Protein AF-A0A2V9X0Q1-F1 (afdb_monomer_lite)

Structure (mmCIF, N/CA/C/O backbone):
data_AF-A0A2V9X0Q1-F1
#
_entry.id   AF-A0A2V9X0Q1-F1
#
loop_
_atom_site.group_PDB
_atom_site.id
_atom_site.type_symbol
_atom_site.label_atom_id
_atom_site.label_alt_id
_atom_site.label_comp_id
_atom_site.label_asym_id
_atom_site.label_entity_id
_atom_site.label_seq_id
_atom_site.pdbx_PDB_ins_code
_atom_site.Cartn_x
_atom_site.Cartn_y
_atom_site.Cartn_z
_atom_site.occupancy
_atom_site.B_iso_or_equiv
_atom_site.auth_seq_id
_atom_site.auth_comp_id
_atom_site.auth_asym_id
_atom_site.auth_atom_id
_atom_site.pdbx_PDB_model_num
ATOM 1 N N . MET A 1 1 ? 16.531 -9.442 11.720 1.00 43.28 1 MET A N 1
ATOM 2 C CA . MET A 1 1 ? 16.566 -8.359 12.736 1.00 43.28 1 MET A CA 1
ATOM 3 C C . MET A 1 1 ? 15.323 -7.449 12.782 1.00 43.28 1 MET A C 1
ATOM 5 O O . MET A 1 1 ? 15.303 -6.548 13.604 1.00 43.28 1 MET A O 1
ATOM 9 N N . ARG A 1 2 ? 14.254 -7.674 11.995 1.00 43.34 2 ARG A N 1
ATOM 10 C CA . ARG A 1 2 ? 13.021 -6.846 12.057 1.00 43.34 2 ARG A CA 1
ATOM 11 C C . ARG A 1 2 ? 11.940 -7.368 13.021 1.00 43.34 2 ARG A C 1
ATOM 13 O O . ARG A 1 2 ? 11.137 -6.588 13.513 1.00 43.34 2 ARG A O 1
ATOM 20 N N . LEU A 1 3 ? 11.991 -8.654 13.379 1.00 38.69 3 LEU A N 1
ATOM 21 C CA . LEU A 1 3 ? 11.149 -9.262 14.424 1.00 38.69 3 LEU A CA 1
ATOM 22 C C . LEU A 1 3 ? 11.418 -8.689 15.826 1.00 38.69 3 LEU A C 1
ATOM 24 O O . LEU A 1 3 ? 10.502 -8.607 16.638 1.00 38.69 3 LEU A O 1
ATOM 28 N N . LEU A 1 4 ? 12.649 -8.236 16.091 1.00 42.16 4 LEU A N 1
ATOM 29 C CA . LEU A 1 4 ? 13.026 -7.680 17.392 1.00 42.16 4 LEU A CA 1
ATOM 30 C C . LEU A 1 4 ? 12.360 -6.319 17.648 1.00 42.16 4 LEU A C 1
ATOM 32 O O . LEU A 1 4 ? 11.971 -6.037 18.774 1.00 42.16 4 LEU A O 1
ATOM 36 N N . GLY A 1 5 ? 12.167 -5.510 16.598 1.00 46.16 5 GLY A N 1
ATOM 37 C CA . GLY A 1 5 ? 11.482 -4.216 16.691 1.00 46.16 5 GLY A CA 1
ATOM 38 C C . GLY A 1 5 ? 9.982 -4.354 16.961 1.00 46.16 5 GLY A C 1
ATOM 39 O O . GLY A 1 5 ? 9.435 -3.606 17.766 1.00 46.16 5 GLY A O 1
ATOM 40 N N . ILE A 1 6 ? 9.334 -5.363 16.365 1.00 55.22 6 ILE A N 1
ATOM 41 C CA . ILE A 1 6 ? 7.923 -5.687 16.632 1.00 55.22 6 ILE A CA 1
ATOM 42 C C . ILE A 1 6 ? 7.764 -6.130 18.095 1.00 55.22 6 ILE A C 1
ATOM 44 O O . ILE A 1 6 ? 6.894 -5.625 18.800 1.00 55.22 6 ILE A O 1
ATOM 48 N N . LEU A 1 7 ? 8.658 -6.991 18.591 1.00 50.66 7 LEU A N 1
ATOM 49 C CA . LEU A 1 7 ? 8.661 -7.440 19.989 1.00 50.66 7 LEU A CA 1
ATOM 50 C C . LEU A 1 7 ? 8.920 -6.302 20.991 1.00 50.66 7 LEU A C 1
ATOM 52 O O . LEU A 1 7 ? 8.295 -6.276 22.048 1.00 50.66 7 LEU A O 1
ATOM 56 N N . LEU A 1 8 ? 9.773 -5.329 20.657 1.00 52.78 8 LEU A N 1
ATOM 57 C CA . LEU A 1 8 ? 10.081 -4.195 21.538 1.00 52.78 8 LEU A CA 1
ATOM 58 C C . LEU A 1 8 ? 8.885 -3.239 21.709 1.00 52.78 8 LEU A C 1
ATOM 60 O O . LEU A 1 8 ? 8.652 -2.738 22.808 1.00 52.78 8 LEU A O 1
ATOM 64 N N . VAL A 1 9 ? 8.065 -3.060 20.665 1.00 57.34 9 VAL A N 1
ATOM 65 C CA . VAL A 1 9 ? 6.801 -2.301 20.749 1.00 57.34 9 VAL A CA 1
ATOM 66 C C . VAL A 1 9 ? 5.764 -3.034 21.610 1.00 57.34 9 VAL A C 1
ATOM 68 O O . VAL A 1 9 ? 5.062 -2.399 22.400 1.00 57.34 9 VAL A O 1
ATOM 71 N N . PHE A 1 10 ? 5.700 -4.369 21.531 1.00 54.62 10 PHE A N 1
ATOM 72 C CA . PHE A 1 10 ? 4.827 -5.172 22.396 1.00 54.62 10 PHE A CA 1
ATOM 73 C C . PHE A 1 10 ? 5.291 -5.191 23.864 1.00 54.62 10 PHE A C 1
ATOM 75 O O . PHE A 1 10 ? 4.446 -5.157 24.757 1.00 54.62 10 PHE A O 1
ATOM 82 N N . MET A 1 11 ? 6.603 -5.177 24.130 1.00 52.56 11 MET A N 1
ATOM 83 C CA . MET A 1 11 ? 7.166 -5.207 25.491 1.00 52.56 11 MET A CA 1
ATOM 84 C C . MET A 1 11 ? 7.124 -3.855 26.222 1.00 52.56 11 MET A C 1
ATOM 86 O O . MET A 1 11 ? 7.112 -3.833 27.451 1.00 52.56 11 MET A O 1
ATOM 90 N N . LEU A 1 12 ? 7.046 -2.728 25.503 1.00 50.25 12 LEU A N 1
ATOM 91 C CA . LEU A 1 12 ? 6.894 -1.393 26.108 1.00 50.25 12 LEU A CA 1
ATOM 92 C C . LEU A 1 12 ? 5.427 -0.992 26.364 1.00 50.25 12 LEU A C 1
ATOM 94 O O . LEU A 1 12 ? 5.159 -0.128 27.199 1.00 50.25 12 LEU A O 1
ATOM 98 N N . CYS A 1 13 ? 4.457 -1.644 25.713 1.00 46.16 13 CYS A N 1
ATOM 99 C CA . CYS A 1 13 ? 3.026 -1.393 25.929 1.00 46.16 13 CYS A CA 1
ATOM 100 C C . CYS A 1 13 ? 2.483 -1.709 27.345 1.00 46.16 13 CYS A C 1
ATOM 102 O O . CYS A 1 13 ? 1.621 -0.949 27.808 1.00 46.16 13 CYS A O 1
ATOM 104 N N . PRO A 1 14 ? 2.925 -2.762 28.072 1.00 51.44 14 PRO A N 1
ATOM 105 C CA . PRO A 1 14 ? 2.399 -3.035 29.409 1.00 51.44 14 PRO A CA 1
ATOM 106 C C . PRO A 1 14 ? 2.936 -2.074 30.476 1.00 51.44 14 PRO A C 1
ATOM 108 O O . PRO A 1 14 ? 2.238 -1.837 31.462 1.00 51.44 14 PRO A O 1
ATOM 111 N N . LEU A 1 15 ? 4.120 -1.472 30.288 1.00 47.97 15 LEU A N 1
ATOM 112 C CA . LEU A 1 15 ? 4.704 -0.581 31.300 1.00 47.97 15 LEU A CA 1
ATOM 113 C C . LEU A 1 15 ? 3.908 0.724 31.458 1.00 47.97 15 LEU A C 1
ATOM 115 O O . LEU A 1 15 ? 3.783 1.240 32.565 1.00 47.97 15 LEU A O 1
ATOM 119 N N . ILE A 1 16 ? 3.304 1.215 30.372 1.0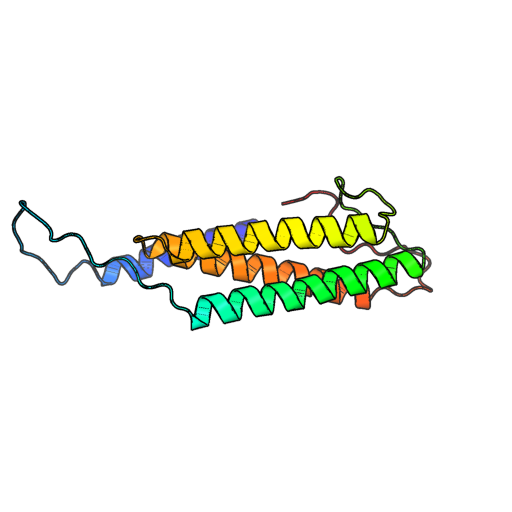0 49.62 16 ILE A N 1
ATOM 120 C CA . ILE A 1 16 ? 2.468 2.424 30.390 1.00 49.62 16 ILE A CA 1
ATOM 121 C C . ILE A 1 16 ? 1.074 2.116 30.975 1.00 49.62 16 ILE A C 1
ATOM 123 O O . ILE A 1 16 ? 0.509 2.931 31.698 1.00 49.62 16 ILE A O 1
ATOM 127 N N . HIS A 1 17 ? 0.546 0.904 30.762 1.00 49.62 17 HIS A N 1
ATOM 128 C CA . HIS A 1 17 ? -0.771 0.493 31.277 1.00 49.62 17 HIS A CA 1
ATOM 129 C C . HIS A 1 17 ? -0.776 0.093 32.765 1.00 49.62 17 HIS A C 1
ATOM 131 O O . HIS A 1 17 ? -1.844 0.032 33.377 1.00 49.62 17 HIS A O 1
ATOM 137 N N . ALA A 1 18 ? 0.386 -0.177 33.369 1.00 43.78 18 ALA A N 1
ATOM 138 C CA . ALA A 1 18 ? 0.478 -0.536 34.786 1.00 43.78 18 ALA A CA 1
ATOM 139 C C . ALA A 1 18 ? 0.344 0.670 35.739 1.00 43.78 18 ALA A C 1
ATOM 141 O O . ALA A 1 18 ? -0.033 0.489 36.897 1.00 43.78 18 ALA A O 1
ATOM 142 N N . GLN A 1 19 ? 0.613 1.894 35.270 1.00 46.38 19 GLN A N 1
ATOM 143 C CA . GLN A 1 19 ? 0.517 3.110 36.090 1.00 46.38 19 GLN A CA 1
ATOM 144 C C . GLN A 1 19 ? -0.912 3.668 36.176 1.00 46.38 19 GLN A C 1
ATOM 146 O O . GLN A 1 19 ? -1.294 4.219 37.203 1.00 46.38 19 GLN A O 1
ATOM 151 N N . GLU A 1 20 ? -1.745 3.463 35.155 1.00 45.81 20 GLU A N 1
ATOM 152 C CA . GLU A 1 20 ? -3.078 4.082 35.099 1.00 45.81 20 GLU A CA 1
ATOM 153 C C . GLU A 1 20 ? -4.151 3.311 35.897 1.00 45.81 20 GLU A C 1
ATOM 155 O O . GLU A 1 20 ? -5.214 3.840 36.216 1.00 45.81 20 GLU A O 1
ATOM 160 N N . LYS A 1 21 ? -3.877 2.058 36.291 1.00 43.31 21 LYS A N 1
ATOM 161 C CA . LYS A 1 21 ? -4.883 1.167 36.899 1.00 43.31 21 LYS A CA 1
ATOM 162 C C . LYS A 1 21 ? -4.969 1.216 38.433 1.00 43.31 21 LYS A C 1
ATOM 164 O O . LYS A 1 21 ? -5.797 0.508 39.004 1.00 43.31 21 LYS A O 1
ATOM 169 N N . ARG A 1 22 ? -4.140 2.009 39.125 1.00 44.56 22 ARG A N 1
ATOM 170 C CA . ARG A 1 22 ? -4.120 2.048 40.606 1.00 44.56 22 ARG A CA 1
ATOM 171 C C . ARG A 1 22 ? -5.012 3.109 41.250 1.00 44.56 22 ARG A C 1
ATOM 173 O O . ARG A 1 22 ? -5.190 3.044 42.462 1.00 44.56 22 ARG A O 1
ATOM 180 N N . THR A 1 23 ? -5.619 4.014 40.486 1.00 49.00 23 THR A N 1
ATOM 181 C CA . THR A 1 23 ? -6.238 5.217 41.078 1.00 49.00 23 THR A CA 1
ATOM 182 C C . THR A 1 23 ? -7.752 5.325 40.923 1.00 49.00 23 THR A C 1
ATOM 184 O O . THR A 1 23 ? -8.277 6.393 41.179 1.00 49.00 23 THR A O 1
ATOM 187 N N . ASN A 1 24 ? -8.486 4.268 40.554 1.00 43.09 24 ASN A N 1
ATOM 188 C CA . ASN A 1 24 ? -9.957 4.316 40.574 1.00 43.09 24 ASN A CA 1
ATOM 189 C C . ASN A 1 24 ? -10.568 2.954 40.933 1.00 43.09 24 ASN A C 1
ATOM 191 O O . ASN A 1 24 ? -10.841 2.114 40.075 1.00 43.09 24 ASN A O 1
ATOM 195 N N . ARG A 1 25 ? -10.787 2.736 42.234 1.00 51.25 25 AR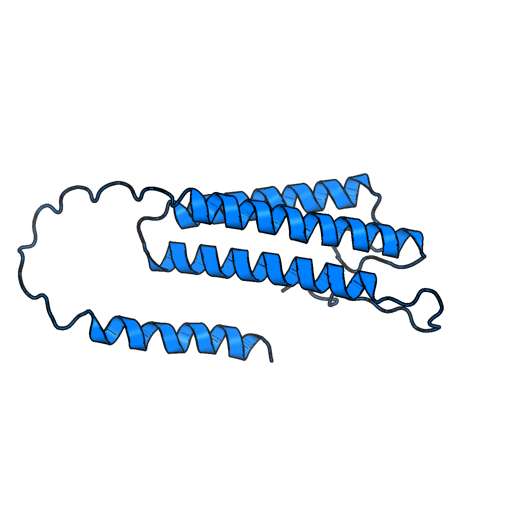G A N 1
ATOM 196 C CA . ARG A 1 25 ? -11.788 1.785 42.734 1.00 51.25 25 ARG A CA 1
ATOM 197 C C . ARG A 1 25 ? -13.144 2.492 42.823 1.00 51.25 25 ARG A C 1
ATOM 199 O O . ARG 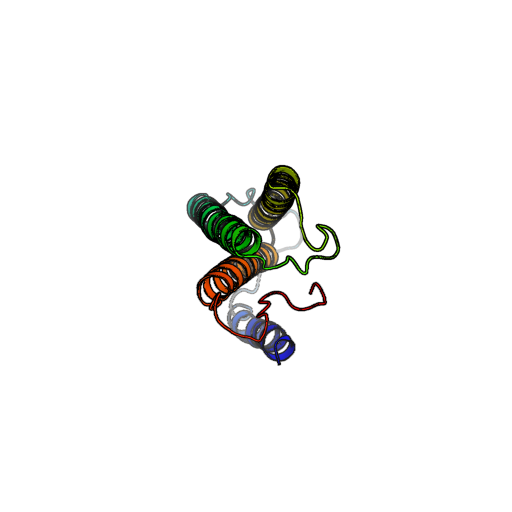A 1 25 ? -13.196 3.641 43.242 1.00 51.25 25 ARG A O 1
ATOM 206 N N . SER A 1 26 ? -14.194 1.705 42.574 1.00 46.19 26 SER A N 1
ATOM 207 C CA . SER A 1 26 ? -15.618 1.869 42.928 1.00 46.19 26 SER A CA 1
ATOM 208 C C . SER A 1 26 ? -16.578 2.387 41.841 1.00 46.19 26 SER A C 1
ATOM 210 O O . SER A 1 26 ? -16.702 3.581 41.617 1.00 46.19 26 SER A O 1
ATOM 212 N N . ALA A 1 27 ? -17.305 1.453 41.207 1.00 41.47 27 ALA A N 1
ATOM 213 C CA . ALA A 1 27 ? -18.732 1.576 40.876 1.00 41.47 27 ALA A CA 1
ATOM 214 C C . ALA A 1 27 ? -19.317 0.208 40.445 1.00 41.47 27 ALA A C 1
ATOM 216 O O . ALA A 1 27 ? -18.620 -0.627 39.875 1.00 41.47 27 ALA A O 1
ATOM 217 N N . SER A 1 28 ? -20.588 0.013 40.797 1.00 43.00 28 SER A N 1
ATOM 218 C CA . SER A 1 28 ? -21.433 -1.195 40.808 1.00 43.00 28 SER A CA 1
ATOM 219 C C . SER A 1 28 ? -21.619 -1.932 39.458 1.00 43.00 28 SER A C 1
ATOM 221 O O . SER A 1 28 ? -21.538 -1.291 38.409 1.00 43.00 28 SER A O 1
ATOM 223 N N . PRO A 1 29 ? -21.927 -3.251 39.450 1.00 51.56 29 PRO A N 1
ATOM 224 C CA . PRO A 1 29 ? -22.206 -4.026 38.246 1.00 51.56 29 PRO A CA 1
ATOM 225 C C . PRO A 1 29 ? -23.712 -4.043 37.970 1.00 51.56 29 PRO A C 1
ATOM 227 O O . PRO A 1 29 ? -24.394 -4.898 38.511 1.00 51.56 29 PRO A O 1
ATOM 230 N N . ASN A 1 30 ? -24.239 -3.096 37.193 1.00 54.09 30 ASN A N 1
ATOM 231 C CA . ASN A 1 30 ? -25.460 -3.242 36.382 1.00 54.09 30 ASN A CA 1
ATOM 232 C C . ASN A 1 30 ? -25.659 -1.952 35.568 1.00 54.09 30 ASN A C 1
ATOM 234 O O . ASN A 1 30 ? -25.624 -0.863 36.127 1.00 54.09 30 ASN A O 1
ATOM 238 N N . GLU A 1 31 ? -25.813 -2.111 34.251 1.00 51.75 31 GLU A N 1
ATOM 239 C CA . GLU A 1 31 ? -26.008 -1.065 33.230 1.00 51.75 31 GLU A CA 1
ATOM 240 C C . GLU A 1 31 ? -24.886 -0.021 33.097 1.00 51.75 31 GLU A C 1
ATOM 242 O O . GLU A 1 31 ? -24.950 1.094 33.610 1.00 51.75 31 GLU A O 1
ATOM 247 N N . LEU A 1 32 ? -23.863 -0.350 32.294 1.00 58.34 32 LEU A N 1
ATOM 248 C CA . LEU A 1 32 ? -23.063 0.709 31.680 1.00 58.34 32 LEU A CA 1
ATOM 249 C C . LEU A 1 32 ? -23.888 1.356 30.556 1.00 58.34 32 LEU A C 1
ATOM 251 O O . LEU A 1 32 ? -24.313 0.633 29.650 1.00 58.34 32 LEU A O 1
ATOM 255 N N . PRO A 1 33 ? -24.065 2.691 30.554 1.00 57.50 33 PRO A N 1
ATOM 256 C CA . PRO A 1 33 ? -24.624 3.388 29.407 1.00 57.50 33 PRO A CA 1
ATOM 257 C C . PRO A 1 33 ? -23.776 3.072 28.176 1.00 57.50 33 PRO A C 1
ATOM 259 O O . PRO A 1 33 ? -22.543 3.052 28.245 1.00 57.50 33 PRO A O 1
ATOM 262 N N . ASP A 1 34 ? -24.454 2.794 27.065 1.00 63.06 34 ASP A N 1
ATOM 263 C CA . ASP A 1 34 ? -23.857 2.438 25.785 1.00 63.06 34 ASP A CA 1
ATOM 264 C C . ASP A 1 34 ? -22.783 3.480 25.434 1.00 63.06 34 ASP A C 1
ATOM 266 O O . ASP A 1 34 ? -23.087 4.633 25.116 1.00 63.06 34 ASP A O 1
ATOM 270 N N . ALA A 1 35 ? -21.510 3.109 25.620 1.00 61.81 35 ALA A N 1
ATOM 271 C CA . ALA A 1 35 ? -20.410 4.060 25.542 1.00 61.81 35 ALA A CA 1
ATOM 272 C C . ALA A 1 35 ? -20.481 4.799 24.194 1.00 61.81 35 ALA A C 1
ATOM 274 O O . ALA A 1 35 ? -20.663 4.143 23.156 1.00 61.81 35 ALA A O 1
ATOM 275 N N . PRO A 1 36 ? -20.354 6.142 24.180 1.00 66.69 36 PRO A N 1
ATOM 276 C CA . PRO A 1 36 ? -20.575 6.932 22.979 1.00 66.69 36 PRO A CA 1
ATOM 277 C C . PRO A 1 36 ? -19.720 6.390 21.835 1.00 66.69 36 PRO A C 1
ATOM 279 O O . PRO A 1 36 ? -18.530 6.109 22.016 1.00 66.69 36 PRO A O 1
ATOM 282 N N . LYS A 1 37 ? -20.337 6.216 20.655 1.00 63.03 37 LYS A N 1
ATOM 283 C CA . LYS A 1 37 ? -19.647 5.695 19.467 1.00 63.03 37 LYS A CA 1
ATOM 284 C C . LYS A 1 37 ? -18.331 6.466 19.279 1.00 63.03 37 LYS A C 1
ATOM 286 O O . LYS A 1 37 ? -18.359 7.701 19.260 1.00 63.03 37 LYS A O 1
ATOM 291 N N . PRO A 1 38 ? -17.187 5.772 19.148 1.00 67.69 38 PRO A N 1
ATOM 292 C CA . PRO A 1 38 ? -15.898 6.424 18.996 1.00 67.69 38 PRO A CA 1
ATOM 293 C C . PRO A 1 38 ? -15.946 7.298 17.744 1.00 67.69 38 PRO A C 1
ATOM 295 O O . PRO A 1 38 ? -16.179 6.820 16.632 1.00 67.69 38 PRO A O 1
ATOM 298 N N . LYS A 1 39 ? -15.762 8.607 17.929 1.00 77.38 39 LYS A N 1
ATOM 299 C CA . LYS A 1 39 ? -15.635 9.535 16.809 1.00 77.38 39 LYS A CA 1
ATOM 300 C C . LYS A 1 39 ? -14.277 9.290 16.163 1.00 77.38 39 LYS A C 1
ATOM 302 O O . LYS A 1 39 ? -13.247 9.385 16.829 1.00 77.38 39 LYS A O 1
ATOM 307 N N . ILE A 1 40 ? -14.289 8.978 14.870 1.00 80.88 40 ILE A N 1
ATOM 308 C CA . ILE A 1 40 ? -13.069 8.856 14.071 1.00 80.88 40 ILE A CA 1
ATOM 309 C C . ILE A 1 40 ? -12.299 10.169 14.185 1.00 80.88 40 ILE A C 1
ATOM 311 O O . ILE A 1 40 ? -12.860 11.248 13.959 1.00 80.88 40 ILE A O 1
ATOM 315 N N . ASN A 1 41 ? -11.007 10.092 14.503 1.00 85.69 41 ASN A N 1
ATOM 316 C CA . ASN A 1 41 ? -10.158 11.267 14.430 1.00 85.69 41 ASN A CA 1
ATOM 317 C C . ASN A 1 41 ? -9.900 11.592 12.953 1.00 85.69 41 ASN A C 1
ATOM 319 O O . ASN A 1 41 ? -8.960 11.094 12.335 1.00 85.69 41 ASN A O 1
ATOM 323 N N . ARG A 1 42 ? -10.763 12.441 12.385 1.00 88.25 42 ARG A N 1
ATOM 324 C CA . ARG A 1 42 ? -10.758 12.793 10.960 1.00 88.25 42 ARG A CA 1
ATOM 325 C C . ARG A 1 42 ? -9.401 13.317 10.485 1.00 88.25 42 ARG A C 1
ATOM 327 O O . ARG A 1 42 ? -9.011 13.020 9.364 1.00 88.25 42 ARG A O 1
ATOM 334 N N . ARG A 1 43 ? -8.669 14.056 11.327 1.00 89.19 43 ARG A N 1
ATOM 335 C CA . ARG A 1 43 ? -7.339 14.582 10.977 1.00 89.19 43 ARG A CA 1
ATOM 336 C C . ARG A 1 43 ? -6.321 13.460 10.823 1.00 89.19 43 ARG A C 1
ATOM 338 O O . ARG A 1 43 ? -5.626 13.420 9.819 1.00 89.19 43 ARG A O 1
ATOM 345 N N . VAL A 1 44 ? -6.276 12.541 11.787 1.00 88.88 44 VAL A N 1
ATOM 346 C CA . VAL A 1 44 ? -5.363 11.388 11.754 1.00 88.88 44 VAL A CA 1
ATOM 347 C C . VAL A 1 44 ? -5.691 10.476 10.577 1.00 88.88 44 VAL A C 1
ATOM 349 O O . VAL A 1 44 ? -4.786 10.058 9.862 1.00 88.88 44 VAL A O 1
ATOM 352 N N . PHE A 1 45 ? -6.980 10.225 10.336 1.00 91.25 45 PHE A N 1
ATOM 353 C CA . PHE A 1 45 ? -7.412 9.407 9.209 1.00 91.25 45 PHE A CA 1
ATOM 354 C C . PHE A 1 45 ? -7.009 10.023 7.863 1.00 91.25 45 PHE A C 1
ATOM 356 O O . PHE A 1 45 ? -6.347 9.364 7.067 1.00 91.25 45 PHE A O 1
ATOM 363 N N . ILE A 1 46 ? -7.339 11.300 7.631 1.00 93.19 46 ILE A N 1
ATOM 364 C CA . ILE A 1 46 ? -6.992 11.994 6.383 1.00 93.19 46 ILE A CA 1
ATOM 365 C C . ILE A 1 46 ? -5.475 12.071 6.212 1.00 93.19 46 ILE A C 1
ATOM 367 O O . ILE A 1 46 ? -4.981 11.748 5.141 1.00 93.19 46 ILE A O 1
ATOM 371 N N . ALA A 1 47 ? -4.725 12.448 7.252 1.00 94.81 47 ALA A N 1
ATOM 372 C CA . ALA A 1 47 ? -3.269 12.520 7.170 1.00 94.81 47 ALA A CA 1
ATOM 373 C C . ALA A 1 47 ? -2.650 11.157 6.824 1.00 94.81 47 ALA A C 1
ATOM 375 O O . ALA A 1 47 ? -1.809 11.080 5.931 1.00 94.81 47 ALA A O 1
ATOM 376 N N . GLY A 1 48 ? -3.102 10.082 7.478 1.00 91.69 48 GLY A N 1
ATOM 377 C CA . GLY A 1 48 ? -2.623 8.726 7.213 1.00 91.69 48 GLY A CA 1
ATOM 378 C C . GLY A 1 48 ? -2.934 8.259 5.790 1.00 91.69 48 GLY A C 1
ATOM 379 O O . GLY A 1 48 ? -2.039 7.787 5.095 1.00 91.69 48 GLY A O 1
ATOM 380 N N . VAL A 1 49 ? -4.174 8.441 5.325 1.00 93.69 49 VAL A N 1
ATOM 381 C CA . VAL A 1 49 ? -4.585 8.044 3.967 1.00 93.69 49 VAL A CA 1
ATOM 382 C C . VAL A 1 49 ? -3.877 8.880 2.899 1.00 93.69 49 VAL 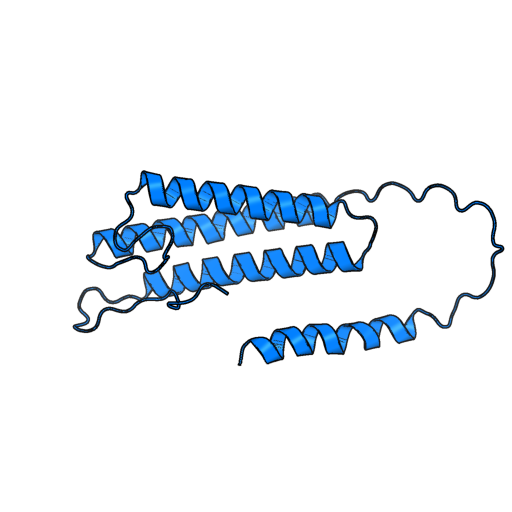A C 1
ATOM 384 O O . VAL A 1 49 ? -3.406 8.321 1.910 1.00 93.69 49 VAL A O 1
ATOM 387 N N . SER A 1 50 ? -3.740 10.193 3.097 1.00 94.75 50 SER A N 1
ATOM 388 C CA . SER A 1 50 ? -3.016 11.068 2.168 1.00 94.75 50 SER A CA 1
ATOM 389 C C . SER A 1 50 ? -1.538 10.699 2.073 1.00 94.75 50 SER A C 1
ATOM 391 O O . SER A 1 50 ? -0.992 10.626 0.974 1.00 94.75 50 SER A O 1
ATOM 393 N N . LEU A 1 51 ? -0.887 10.427 3.208 1.00 94.19 51 LEU A N 1
ATOM 394 C CA . LEU A 1 51 ? 0.524 10.048 3.222 1.00 94.19 51 LEU A CA 1
ATOM 395 C C . LEU A 1 51 ? 0.744 8.664 2.595 1.00 94.19 51 LEU A C 1
ATOM 397 O O . LEU A 1 51 ? 1.698 8.486 1.842 1.00 94.19 51 LEU A O 1
ATOM 401 N N . LEU A 1 52 ? -0.174 7.719 2.825 1.00 92.88 52 LEU A N 1
ATOM 402 C CA . LEU A 1 52 ? -0.183 6.420 2.150 1.00 92.88 52 LEU A CA 1
ATOM 403 C C . LEU A 1 52 ? -0.365 6.564 0.634 1.00 92.88 52 LEU A C 1
ATOM 405 O O . LEU A 1 52 ? 0.323 5.896 -0.136 1.00 92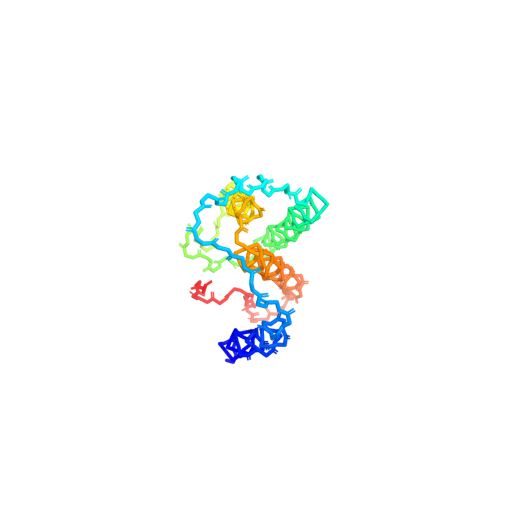.88 52 LEU A O 1
ATOM 409 N N . ALA A 1 53 ? -1.274 7.436 0.192 1.00 93.50 53 ALA A N 1
ATOM 410 C CA . ALA A 1 53 ? -1.472 7.709 -1.227 1.00 93.50 53 ALA A CA 1
ATOM 411 C C . ALA A 1 53 ? -0.198 8.289 -1.862 1.00 93.50 53 ALA A C 1
ATOM 413 O O . ALA A 1 53 ? 0.207 7.847 -2.939 1.00 93.50 53 ALA A O 1
ATOM 414 N N . ALA A 1 54 ? 0.461 9.232 -1.183 1.00 93.31 54 ALA A N 1
ATOM 415 C CA . ALA A 1 54 ? 1.700 9.844 -1.650 1.00 93.31 54 ALA A CA 1
ATOM 416 C C . ALA A 1 54 ? 2.853 8.830 -1.736 1.00 93.31 54 ALA A C 1
ATOM 418 O O . ALA A 1 54 ? 3.476 8.706 -2.793 1.00 93.31 54 ALA A O 1
ATOM 419 N N . SER A 1 55 ? 3.112 8.065 -0.668 1.00 90.62 55 SER A N 1
ATOM 420 C CA . SER A 1 55 ? 4.209 7.086 -0.647 1.00 90.62 55 SER A CA 1
ATOM 421 C C . SER A 1 55 ? 4.012 5.992 -1.692 1.00 90.62 55 SER A C 1
ATOM 423 O O . SER A 1 55 ? 4.949 5.624 -2.397 1.00 90.62 55 SER A O 1
ATOM 425 N N . LYS A 1 56 ? 2.777 5.520 -1.866 1.00 92.25 56 LYS A N 1
ATOM 426 C CA . LYS A 1 56 ? 2.458 4.497 -2.858 1.00 92.25 56 LYS A CA 1
ATOM 427 C C . LYS A 1 56 ? 2.529 5.011 -4.290 1.00 92.25 56 LYS A C 1
ATOM 429 O O . LYS A 1 56 ? 2.986 4.291 -5.171 1.00 92.25 56 LYS A O 1
ATOM 434 N N . SER A 1 57 ? 2.113 6.253 -4.528 1.00 90.88 57 SER A N 1
ATOM 435 C CA . SER A 1 57 ? 2.274 6.886 -5.841 1.00 90.88 57 SER A CA 1
ATOM 436 C C . SER A 1 57 ? 3.754 7.006 -6.206 1.00 90.88 57 SER A C 1
ATOM 438 O O . SER A 1 57 ? 4.131 6.693 -7.333 1.00 90.88 57 SER A O 1
ATOM 440 N N . ALA A 1 58 ? 4.605 7.374 -5.242 1.00 89.56 58 ALA A N 1
ATOM 441 C CA . ALA A 1 58 ? 6.054 7.401 -5.427 1.00 89.56 58 ALA A CA 1
ATOM 442 C C . ALA A 1 58 ? 6.638 5.999 -5.694 1.00 89.56 58 ALA A C 1
ATOM 444 O O . ALA A 1 58 ? 7.467 5.839 -6.591 1.00 89.56 58 ALA A O 1
ATOM 445 N N . ASP A 1 59 ? 6.178 4.968 -4.978 1.00 88.38 59 ASP A N 1
ATOM 446 C CA . ASP A 1 59 ? 6.574 3.568 -5.201 1.00 88.38 59 ASP A CA 1
ATOM 447 C C . ASP A 1 59 ? 6.203 3.101 -6.620 1.00 88.38 59 ASP A C 1
ATOM 449 O O . ASP A 1 59 ? 7.053 2.627 -7.372 1.00 88.38 59 ASP A O 1
ATOM 453 N N . VAL A 1 60 ? 4.961 3.336 -7.054 1.00 89.31 60 VAL A N 1
ATOM 454 C CA . VAL A 1 60 ? 4.495 2.985 -8.408 1.00 89.31 60 VAL A CA 1
ATOM 455 C C . VAL A 1 60 ? 5.274 3.736 -9.483 1.00 89.31 60 VAL A C 1
ATOM 457 O O . VAL A 1 60 ? 5.686 3.133 -10.475 1.00 89.31 60 VAL A O 1
ATOM 460 N N . TRP A 1 61 ? 5.489 5.040 -9.304 1.00 88.81 61 TRP A N 1
ATOM 461 C CA . TRP A 1 61 ? 6.218 5.855 -10.272 1.00 88.81 61 TRP A CA 1
ATOM 462 C C . TRP A 1 61 ? 7.675 5.414 -10.401 1.00 88.81 61 TRP A C 1
ATOM 464 O O . TRP A 1 61 ? 8.166 5.192 -11.506 1.00 88.81 61 TRP A O 1
ATOM 474 N N . SER A 1 62 ? 8.357 5.239 -9.270 1.00 86.88 62 SER A N 1
ATOM 475 C CA . SER A 1 62 ? 9.746 4.778 -9.247 1.00 86.88 62 SER A CA 1
ATOM 476 C C . SER A 1 62 ? 9.887 3.367 -9.826 1.00 86.88 62 SER A C 1
ATOM 478 O O . SER A 1 62 ? 10.803 3.124 -10.607 1.00 86.88 62 SER A O 1
ATOM 480 N N . THR A 1 63 ? 8.934 2.471 -9.550 1.00 85.50 63 THR A N 1
ATOM 481 C CA . THR A 1 63 ? 8.877 1.131 -10.150 1.00 85.50 63 THR A CA 1
ATOM 482 C C . THR A 1 63 ? 8.684 1.219 -11.661 1.00 85.50 63 THR A C 1
ATOM 484 O O . THR A 1 63 ? 9.363 0.531 -12.415 1.00 85.50 63 THR A O 1
ATOM 487 N N . ARG A 1 64 ? 7.801 2.101 -12.143 1.00 85.31 64 ARG A N 1
ATOM 488 C CA . ARG A 1 64 ? 7.610 2.317 -13.583 1.00 85.31 64 ARG A CA 1
ATOM 489 C C . ARG A 1 64 ? 8.884 2.830 -14.251 1.00 85.31 64 ARG A C 1
ATOM 491 O O . ARG A 1 64 ? 9.218 2.355 -15.332 1.00 85.31 64 ARG A O 1
ATOM 498 N N . SER A 1 65 ? 9.580 3.770 -13.612 1.00 84.38 65 SER A N 1
ATOM 499 C CA . SER A 1 65 ? 10.872 4.275 -14.086 1.00 84.38 65 SER A CA 1
ATOM 500 C C . SER A 1 65 ? 11.889 3.137 -14.191 1.00 84.38 65 SER A C 1
ATOM 502 O O . SER A 1 65 ? 12.475 2.924 -15.246 1.00 84.38 65 SER A O 1
ATOM 504 N N . LEU A 1 66 ? 12.003 2.324 -13.138 1.00 83.50 66 LEU A N 1
ATOM 505 C CA . LEU A 1 66 ? 12.875 1.154 -13.101 1.00 83.50 66 LEU A CA 1
ATOM 506 C C . LEU A 1 66 ? 12.572 0.152 -14.222 1.00 83.50 66 LEU A C 1
ATOM 508 O O . LEU A 1 66 ? 13.491 -0.303 -14.898 1.00 83.50 66 LEU A O 1
ATOM 512 N N . LEU A 1 67 ? 11.297 -0.167 -14.456 1.00 83.25 67 LEU A N 1
ATOM 513 C CA . LEU A 1 67 ? 10.884 -1.064 -15.540 1.00 83.25 67 LEU A CA 1
ATOM 514 C C . LEU A 1 67 ? 11.204 -0.476 -16.924 1.00 83.25 67 LEU A C 1
ATOM 516 O O . LEU A 1 67 ? 11.607 -1.213 -17.820 1.00 83.25 67 LEU A O 1
ATOM 520 N N . GLY A 1 68 ? 11.060 0.842 -17.097 1.00 80.56 68 GLY A N 1
ATOM 521 C CA . GLY A 1 68 ? 11.410 1.542 -18.338 1.00 80.56 68 GLY A CA 1
ATOM 522 C C . GLY A 1 68 ? 12.910 1.541 -18.649 1.00 80.56 68 GLY A C 1
ATOM 523 O O . GLY A 1 68 ? 13.289 1.644 -19.811 1.00 80.56 68 GLY A O 1
ATOM 524 N N . LEU A 1 69 ? 13.754 1.372 -17.630 1.00 76.88 69 LEU A N 1
ATOM 525 C CA . LEU A 1 69 ? 15.215 1.317 -17.743 1.00 76.88 69 LEU A CA 1
ATOM 526 C C . LEU A 1 69 ? 15.751 -0.124 -17.859 1.00 76.88 69 LEU A C 1
ATOM 528 O O . LEU A 1 69 ? 16.954 -0.344 -17.747 1.00 76.88 69 LEU A O 1
ATOM 532 N N . GLY A 1 70 ? 14.874 -1.113 -18.068 1.00 74.31 70 GLY A N 1
ATOM 533 C CA . GLY A 1 70 ? 15.248 -2.527 -18.196 1.00 74.31 70 GLY A CA 1
ATOM 534 C C . GLY A 1 70 ? 15.325 -3.296 -16.872 1.00 74.31 70 GLY A C 1
ATOM 535 O O . GLY A 1 70 ? 15.736 -4.456 -16.859 1.00 74.31 70 GLY A O 1
ATOM 536 N N . GLY A 1 71 ? 14.914 -2.683 -15.757 1.00 76.12 71 GLY A N 1
ATOM 537 C CA . GLY A 1 71 ? 14.757 -3.365 -14.474 1.00 76.12 71 GLY A CA 1
ATOM 538 C C . GLY A 1 71 ? 13.543 -4.302 -14.438 1.00 76.12 71 GLY A C 1
ATOM 539 O O . GLY A 1 71 ? 12.786 -4.431 -15.403 1.00 76.12 71 GLY A O 1
ATOM 540 N N . TRP A 1 72 ? 13.328 -4.961 -13.296 1.00 75.94 72 TRP A N 1
ATOM 541 C CA . TRP A 1 72 ? 12.192 -5.861 -13.100 1.00 75.94 72 TRP A CA 1
ATOM 542 C C . TRP A 1 72 ? 11.544 -5.774 -11.714 1.00 75.94 72 TRP A C 1
ATOM 544 O O . TRP A 1 72 ? 12.172 -5.414 -10.720 1.00 75.94 72 TRP A O 1
ATOM 554 N N . GLU A 1 73 ? 10.281 -6.182 -11.651 1.00 74.94 73 GLU A N 1
ATOM 555 C CA . GLU A 1 73 ? 9.470 -6.304 -10.442 1.00 74.94 73 GLU A CA 1
ATOM 556 C C . GLU A 1 73 ? 9.635 -7.706 -9.822 1.00 74.94 73 GLU A C 1
ATOM 558 O O . GLU A 1 73 ? 9.660 -8.709 -10.532 1.00 74.94 73 GLU A O 1
ATOM 563 N N . ASN A 1 74 ? 9.766 -7.792 -8.496 1.00 74.81 74 ASN A N 1
ATOM 564 C CA . ASN A 1 74 ? 9.933 -9.068 -7.778 1.00 74.81 74 ASN A CA 1
ATOM 565 C C . ASN A 1 74 ? 8.630 -9.572 -7.144 1.00 74.81 74 ASN A C 1
ATOM 567 O O . ASN A 1 74 ? 8.606 -10.644 -6.544 1.00 74.81 74 ASN A O 1
ATOM 571 N N . ASN A 1 75 ? 7.543 -8.808 -7.239 1.00 73.50 75 ASN A N 1
ATOM 572 C CA . ASN A 1 75 ? 6.277 -9.215 -6.657 1.00 73.50 75 ASN A CA 1
ATOM 573 C C . ASN A 1 75 ? 5.702 -10.452 -7.387 1.00 73.50 75 ASN A C 1
ATOM 575 O O . ASN A 1 75 ? 5.371 -10.359 -8.576 1.00 73.50 75 ASN A O 1
ATOM 579 N N . PRO A 1 76 ? 5.501 -11.584 -6.680 1.00 72.38 76 PRO A N 1
ATOM 580 C CA . PRO A 1 76 ? 5.035 -12.832 -7.287 1.00 72.38 76 PRO A CA 1
ATOM 581 C C . PRO A 1 76 ? 3.645 -12.710 -7.928 1.00 72.38 76 PRO A C 1
ATOM 583 O O . PRO A 1 76 ? 3.332 -13.434 -8.868 1.00 72.38 76 PRO A O 1
ATOM 586 N N . THR A 1 77 ? 2.813 -11.771 -7.469 1.00 78.62 77 THR A N 1
ATOM 587 C CA . THR A 1 77 ? 1.455 -11.552 -8.004 1.00 78.62 77 THR A CA 1
ATOM 588 C C . THR A 1 77 ? 1.430 -10.699 -9.278 1.00 78.62 77 THR A C 1
ATOM 590 O O . THR A 1 77 ? 0.513 -10.807 -10.102 1.00 78.62 77 THR A O 1
ATOM 593 N N . LEU A 1 78 ? 2.444 -9.851 -9.467 1.00 80.12 78 LEU A N 1
ATOM 594 C CA . LEU A 1 78 ? 2.564 -8.947 -10.613 1.00 80.12 78 LEU A CA 1
ATOM 595 C C . LEU A 1 78 ? 3.380 -9.562 -11.753 1.00 80.12 78 LEU A C 1
ATOM 597 O O . LEU A 1 78 ? 3.126 -9.245 -12.916 1.00 80.12 78 LEU A O 1
ATOM 601 N N . GLY A 1 79 ? 4.304 -10.465 -11.422 1.00 76.19 79 GLY A N 1
ATOM 602 C CA . GLY A 1 79 ? 5.287 -10.995 -12.358 1.00 76.19 79 GLY A CA 1
ATOM 603 C C . GLY A 1 79 ? 6.439 -10.016 -12.598 1.00 76.19 79 GLY A C 1
ATOM 604 O O . GLY A 1 79 ? 6.455 -8.905 -12.074 1.00 76.19 79 GLY A O 1
ATOM 605 N N . ARG A 1 80 ? 7.413 -10.445 -13.409 1.00 79.81 80 ARG A N 1
ATOM 606 C CA . ARG A 1 80 ? 8.692 -9.741 -13.597 1.00 79.81 80 ARG A CA 1
ATOM 607 C C . ARG A 1 80 ? 8.563 -8.402 -14.337 1.00 79.81 80 ARG A C 1
ATOM 609 O O . ARG A 1 80 ? 9.262 -7.446 -14.016 1.00 79.81 80 ARG A O 1
ATOM 616 N N . HIS A 1 81 ? 7.638 -8.321 -15.293 1.00 83.00 81 HIS A N 1
ATOM 617 C CA . HIS A 1 81 ? 7.382 -7.128 -16.106 1.00 83.00 81 HIS A CA 1
ATOM 618 C C . HIS A 1 81 ? 5.871 -6.865 -16.201 1.00 83.00 81 HIS A C 1
ATOM 620 O O . HIS A 1 81 ? 5.246 -7.185 -17.215 1.00 83.00 81 HIS A O 1
ATOM 626 N N . PRO A 1 82 ? 5.238 -6.344 -15.135 1.00 83.56 82 PRO A N 1
ATOM 627 C CA . PRO A 1 82 ? 3.817 -6.039 -15.173 1.00 83.56 82 PRO A CA 1
ATOM 628 C C . PRO A 1 82 ? 3.538 -4.901 -16.160 1.00 83.56 82 PRO A C 1
ATOM 630 O O . PRO A 1 82 ? 4.287 -3.927 -16.241 1.00 83.56 82 PRO A O 1
ATOM 633 N N . SER A 1 83 ? 2.412 -4.980 -16.871 1.00 86.25 83 SER A N 1
ATOM 634 C CA . SER A 1 83 ? 1.915 -3.838 -17.641 1.00 86.25 83 SER A CA 1
ATOM 635 C C . SER A 1 83 ? 1.576 -2.670 -16.706 1.00 86.25 83 SER A C 1
ATOM 637 O O . SER A 1 83 ? 1.230 -2.874 -15.537 1.00 86.25 83 SER A O 1
ATOM 639 N N . SER A 1 84 ? 1.614 -1.431 -17.212 1.00 85.56 84 SER A N 1
ATOM 640 C CA . SER A 1 84 ? 1.291 -0.252 -16.393 1.00 85.56 84 SER A CA 1
ATOM 641 C C . SER A 1 84 ? -0.105 -0.337 -15.770 1.00 85.56 84 SER A C 1
ATOM 643 O O . SER A 1 84 ? -0.276 0.031 -14.611 1.00 85.56 84 SER A O 1
ATOM 645 N N . GLY A 1 85 ? -1.086 -0.877 -16.502 1.00 87.12 85 GLY A N 1
ATOM 646 C CA . GLY A 1 85 ? -2.438 -1.097 -15.984 1.00 87.12 85 GLY A CA 1
ATOM 647 C C . GLY A 1 85 ? -2.475 -2.104 -14.832 1.00 87.12 85 GLY A C 1
ATOM 648 O O . GLY A 1 85 ? -3.148 -1.863 -13.835 1.00 87.12 85 GLY A O 1
ATOM 649 N N . ARG A 1 86 ? -1.699 -3.194 -14.915 1.00 87.44 86 ARG A N 1
ATOM 650 C CA . ARG A 1 86 ? -1.618 -4.201 -13.846 1.00 87.44 86 ARG A CA 1
ATOM 651 C C . ARG A 1 86 ? -0.924 -3.650 -12.598 1.00 87.44 86 ARG A C 1
ATOM 653 O O . ARG A 1 86 ? -1.394 -3.893 -11.490 1.00 87.44 86 ARG A O 1
ATOM 660 N N . LEU A 1 87 ? 0.144 -2.870 -12.778 1.00 87.69 87 LEU A N 1
ATOM 661 C CA . LEU A 1 87 ? 0.865 -2.217 -11.682 1.00 87.69 87 LEU A CA 1
ATOM 662 C C . LEU A 1 87 ? -0.029 -1.210 -10.941 1.00 87.69 87 LEU A C 1
ATOM 664 O O . LEU A 1 87 ? -0.149 -1.276 -9.718 1.00 87.69 87 LEU A O 1
ATOM 668 N N . VAL A 1 88 ? -0.697 -0.317 -11.682 1.00 89.19 88 VAL A N 1
ATOM 669 C CA . VAL A 1 88 ? -1.609 0.685 -11.107 1.00 89.19 88 VAL A CA 1
ATOM 670 C C . VAL A 1 88 ? -2.820 0.011 -10.469 1.00 89.19 88 VAL A C 1
ATOM 672 O O . VAL A 1 88 ? -3.132 0.304 -9.320 1.00 89.19 88 VAL A O 1
ATOM 675 N N . GLY A 1 89 ? -3.455 -0.940 -11.158 1.00 89.94 89 GLY A N 1
ATOM 676 C CA . GLY A 1 89 ? -4.624 -1.652 -10.639 1.00 89.94 89 GLY A CA 1
ATOM 677 C C . GLY A 1 89 ? -4.332 -2.370 -9.322 1.00 89.94 89 GLY A C 1
ATOM 678 O O . GLY A 1 89 ? -5.083 -2.228 -8.356 1.00 89.94 89 GLY A O 1
ATOM 679 N N . HIS A 1 90 ? -3.198 -3.068 -9.236 1.00 89.44 90 HIS A N 1
ATOM 680 C CA . HIS A 1 90 ? -2.771 -3.706 -7.994 1.00 89.44 90 HIS A CA 1
ATOM 681 C C . HIS A 1 90 ? -2.476 -2.678 -6.891 1.00 89.44 90 HIS A C 1
ATOM 683 O O . HIS A 1 90 ? -2.909 -2.846 -5.750 1.00 89.44 90 HIS A O 1
ATOM 689 N N . ALA A 1 91 ? -1.775 -1.585 -7.207 1.00 88.94 91 ALA A N 1
ATOM 690 C CA . ALA A 1 91 ? -1.489 -0.538 -6.231 1.00 88.94 91 ALA A CA 1
ATOM 691 C C . ALA A 1 91 ? -2.773 0.096 -5.667 1.00 88.94 91 ALA A C 1
ATOM 693 O O . ALA A 1 91 ? -2.883 0.253 -4.445 1.00 88.94 91 ALA A O 1
ATOM 694 N N . SER A 1 92 ? -3.752 0.384 -6.532 1.00 91.06 92 SER A N 1
ATOM 695 C CA . SER A 1 92 ? -5.076 0.894 -6.166 1.00 91.06 92 SER A CA 1
ATOM 696 C C . SER A 1 92 ? -5.847 -0.088 -5.287 1.00 91.06 92 SER A C 1
ATOM 698 O O . SER A 1 92 ? -6.376 0.319 -4.254 1.00 91.06 92 SER A O 1
ATOM 700 N N . ALA A 1 93 ? -5.855 -1.380 -5.630 1.00 92.56 93 ALA A N 1
ATOM 701 C CA . ALA A 1 93 ? -6.520 -2.410 -4.831 1.00 92.56 93 ALA A CA 1
ATOM 702 C C . ALA A 1 93 ? -5.928 -2.500 -3.416 1.00 92.56 93 ALA A C 1
ATOM 704 O O . ALA A 1 93 ? -6.652 -2.446 -2.421 1.00 92.56 93 ALA A O 1
ATOM 705 N N . VAL A 1 94 ? -4.597 -2.542 -3.307 1.00 91.12 94 VAL A N 1
ATOM 706 C CA . VAL A 1 94 ? -3.924 -2.582 -2.002 1.00 91.12 94 VAL A CA 1
ATOM 707 C C . VAL A 1 94 ? -4.145 -1.271 -1.232 1.00 91.12 94 VAL A C 1
ATOM 709 O O . VAL A 1 94 ? -4.274 -1.296 -0.013 1.00 91.12 94 VAL A O 1
ATOM 712 N N . PHE A 1 95 ? -4.212 -0.118 -1.913 1.00 92.88 95 PHE A N 1
ATOM 713 C CA . PHE A 1 95 ? -4.471 1.177 -1.267 1.00 92.88 95 PHE A CA 1
ATOM 714 C C . PHE A 1 95 ? -5.877 1.223 -0.668 1.00 92.88 95 PHE A C 1
ATOM 716 O O . PHE A 1 95 ? -6.044 1.641 0.478 1.00 92.88 95 PHE A O 1
ATOM 723 N N . ALA A 1 96 ? -6.875 0.753 -1.418 1.00 93.94 96 ALA A N 1
ATOM 724 C CA . ALA A 1 96 ? -8.244 0.651 -0.938 1.00 93.94 96 ALA A CA 1
ATOM 725 C C . ALA A 1 96 ? -8.331 -0.287 0.275 1.00 93.94 96 ALA A C 1
ATOM 727 O O . ALA A 1 96 ? -8.918 0.087 1.288 1.00 93.94 96 ALA A O 1
ATOM 728 N N . GLY A 1 97 ? -7.676 -1.452 0.216 1.00 93.62 97 GLY A N 1
ATOM 729 C CA . GLY A 1 97 ? -7.629 -2.409 1.326 1.00 93.62 97 GLY A CA 1
ATOM 730 C C . GLY A 1 97 ? -6.991 -1.834 2.595 1.00 93.62 97 GLY A C 1
ATOM 731 O O . GLY A 1 97 ? -7.587 -1.898 3.668 1.00 93.62 97 GLY A O 1
ATOM 732 N N . GLN A 1 98 ? -5.819 -1.205 2.474 1.00 93.19 98 GLN A N 1
ATOM 733 C CA . GLN A 1 98 ? -5.124 -0.556 3.594 1.00 93.19 98 GLN A CA 1
ATOM 734 C C . GLN A 1 98 ? -5.946 0.597 4.191 1.00 93.19 98 GLN A C 1
ATOM 736 O O . GLN A 1 98 ? -6.053 0.715 5.411 1.00 93.19 98 GLN A O 1
ATOM 741 N N . SER A 1 99 ? -6.569 1.419 3.342 1.00 93.00 99 SER A N 1
ATOM 742 C CA . SER A 1 99 ? -7.401 2.546 3.780 1.00 93.00 99 SER A CA 1
ATOM 743 C C . SER A 1 99 ? -8.681 2.076 4.478 1.00 93.00 99 SER A C 1
ATOM 745 O O . SER A 1 99 ? -9.062 2.635 5.507 1.00 93.00 99 SER A O 1
ATOM 747 N N . ALA A 1 100 ? -9.321 1.020 3.967 1.00 94.00 100 ALA A N 1
ATOM 748 C CA . ALA A 1 100 ? -10.491 0.404 4.586 1.00 94.00 100 ALA A CA 1
ATOM 749 C C . ALA A 1 100 ? -10.142 -0.245 5.932 1.00 94.00 100 ALA A C 1
ATOM 751 O O . ALA A 1 100 ? -10.839 -0.021 6.921 1.00 94.00 100 ALA A O 1
ATOM 752 N N . ALA A 1 101 ? -9.031 -0.986 6.003 1.00 92.56 101 ALA A N 1
ATOM 753 C CA . ALA A 1 101 ? -8.534 -1.547 7.255 1.00 92.56 101 ALA A CA 1
ATOM 754 C C . ALA A 1 101 ? -8.269 -0.440 8.285 1.00 92.56 101 ALA A C 1
ATOM 756 O O . ALA A 1 101 ? -8.716 -0.537 9.429 1.00 92.56 101 ALA A O 1
ATOM 757 N N . PHE A 1 102 ? -7.630 0.659 7.872 1.00 93.12 102 PHE A N 1
ATOM 758 C CA . PHE A 1 102 ? -7.390 1.789 8.760 1.00 93.12 102 PHE A CA 1
ATOM 759 C C . PHE A 1 102 ? -8.690 2.423 9.256 1.00 93.12 102 PHE A C 1
ATOM 761 O O . PHE A 1 102 ? -8.844 2.639 10.458 1.00 93.12 102 PHE A O 1
ATOM 768 N N . TYR A 1 103 ? -9.661 2.635 8.366 1.00 92.00 103 TYR A N 1
ATOM 769 C CA . TYR A 1 103 ? -10.982 3.140 8.732 1.00 92.00 103 TYR A CA 1
ATOM 770 C C . TYR A 1 103 ? -11.654 2.259 9.794 1.00 92.00 103 TYR A C 1
ATOM 772 O O . TYR A 1 103 ? -12.105 2.762 10.823 1.00 92.00 103 TYR A O 1
ATOM 780 N N . LEU A 1 104 ? -11.662 0.940 9.583 1.00 92.44 104 LEU A N 1
ATOM 781 C CA . LEU A 1 104 ? -12.252 -0.025 10.514 1.00 92.44 104 LEU A CA 1
ATOM 782 C C . LEU A 1 104 ? -11.546 -0.016 11.874 1.00 92.44 104 LEU A C 1
ATOM 784 O O . LEU A 1 104 ? -12.205 -0.043 12.915 1.00 92.44 104 LEU A O 1
ATOM 788 N N . THR A 1 105 ? -10.213 0.056 11.881 1.00 91.81 105 THR A N 1
ATOM 789 C CA . THR A 1 105 ? -9.449 0.135 13.133 1.00 91.81 105 THR A CA 1
ATOM 790 C C . THR A 1 105 ? -9.695 1.442 13.880 1.00 91.81 105 THR A C 1
ATOM 792 O O . THR A 1 105 ? -9.865 1.408 15.095 1.00 91.81 105 THR A O 1
ATOM 795 N N . GLU A 1 106 ? -9.794 2.574 13.177 1.00 89.88 106 GLU A N 1
ATOM 796 C CA . GLU A 1 106 ? -10.038 3.895 13.768 1.00 89.88 106 GLU A CA 1
ATOM 797 C C . GLU A 1 106 ? -11.489 4.040 14.271 1.00 89.88 106 GLU A C 1
ATOM 799 O O . GLU A 1 106 ? -11.741 4.758 15.241 1.00 89.88 106 GLU A O 1
ATOM 804 N N . HIS A 1 107 ? -12.434 3.307 13.668 1.00 88.31 107 HIS A N 1
ATOM 805 C CA . HIS A 1 107 ? -13.826 3.204 14.118 1.00 88.31 107 HIS A CA 1
ATOM 806 C C . HIS A 1 107 ? -14.020 2.240 15.306 1.00 88.31 107 HIS A C 1
ATOM 808 O O . HIS A 1 107 ? -15.114 2.141 15.866 1.00 88.31 107 HIS A O 1
ATOM 814 N N . ASN A 1 108 ? -12.976 1.521 15.725 1.00 87.06 108 ASN A N 1
ATOM 815 C CA . ASN A 1 108 ? -13.079 0.557 16.813 1.00 87.06 108 ASN A CA 1
ATOM 816 C C . ASN A 1 108 ? -13.168 1.247 18.188 1.00 87.06 108 ASN A C 1
ATOM 818 O O . ASN A 1 108 ? -12.457 2.213 18.477 1.00 87.06 108 ASN A O 1
ATOM 822 N N . ARG A 1 109 ? -14.010 0.709 19.085 1.00 86.19 109 ARG A N 1
ATOM 823 C CA . ARG A 1 109 ? -14.152 1.194 20.473 1.00 86.19 109 ARG A CA 1
ATOM 824 C C . ARG A 1 109 ? -12.867 0.996 21.289 1.00 86.19 109 ARG A C 1
ATOM 826 O O . ARG A 1 109 ? -12.581 1.766 22.203 1.00 86.19 109 ARG A O 1
ATOM 833 N N . ARG A 1 110 ? -12.072 -0.027 20.966 1.00 87.81 110 ARG A N 1
ATOM 834 C CA . ARG A 1 110 ? -10.869 -0.402 21.719 1.00 87.81 110 ARG A CA 1
ATOM 835 C C . ARG A 1 110 ? -9.686 0.489 21.328 1.00 87.81 110 ARG A C 1
ATOM 837 O O . ARG A 1 110 ? -9.259 0.504 20.177 1.00 87.81 110 ARG A O 1
ATOM 844 N N . ALA A 1 111 ? -9.117 1.209 22.299 1.00 87.38 111 ALA A N 1
ATOM 845 C CA . ALA A 1 111 ? -7.975 2.104 22.073 1.00 87.38 111 ALA A CA 1
ATOM 846 C C . ALA A 1 111 ? -6.747 1.386 21.489 1.00 87.38 111 ALA A C 1
ATOM 848 O O . ALA A 1 111 ? -6.116 1.915 20.578 1.00 87.38 111 ALA A O 1
ATOM 849 N N . TRP A 1 112 ? -6.453 0.167 21.949 1.00 89.44 112 TRP A N 1
ATOM 850 C CA . TRP A 1 112 ? -5.328 -0.618 21.433 1.00 89.44 112 TRP A CA 1
ATOM 851 C C . TRP A 1 112 ? -5.500 -1.003 19.955 1.00 89.44 112 TRP A C 1
ATOM 853 O O . TRP A 1 112 ? -4.516 -1.026 19.225 1.00 89.44 112 TRP A O 1
ATOM 863 N N . VAL A 1 113 ? -6.736 -1.231 19.485 1.00 90.12 113 VAL A N 1
ATOM 864 C CA . VAL A 1 113 ? -7.011 -1.523 18.065 1.00 90.12 113 VAL A CA 1
ATOM 865 C C . VAL A 1 113 ? -6.750 -0.290 17.205 1.00 90.12 113 VAL A C 1
ATOM 867 O O . VAL A 1 113 ? -6.127 -0.400 16.153 1.00 90.12 113 VAL A O 1
ATOM 870 N N . ARG A 1 114 ? -7.161 0.895 17.673 1.00 91.19 114 ARG A N 1
ATOM 871 C CA . ARG A 1 114 ? -6.867 2.169 16.995 1.00 91.19 114 ARG A CA 1
ATOM 872 C C . ARG A 1 114 ? -5.360 2.403 16.892 1.00 91.19 114 ARG A C 1
ATOM 874 O O . ARG A 1 114 ?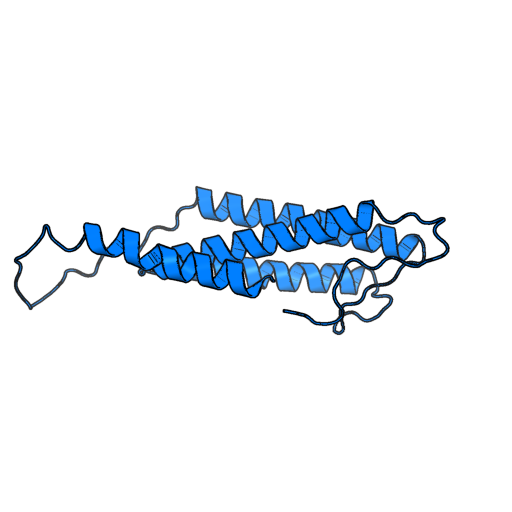 -4.855 2.738 15.826 1.00 91.19 114 ARG A O 1
ATOM 881 N N . TRP A 1 115 ? -4.625 2.169 17.980 1.00 92.00 115 TRP A N 1
ATOM 882 C CA . TRP A 1 115 ? -3.163 2.265 17.985 1.00 92.00 115 TRP A CA 1
ATOM 883 C C . TRP A 1 115 ? -2.498 1.261 17.043 1.00 92.00 115 TRP A C 1
ATOM 885 O O . TRP A 1 115 ? -1.627 1.656 16.271 1.00 92.00 115 TRP A O 1
ATOM 895 N N . ALA A 1 116 ? -2.941 0.002 17.044 1.00 91.31 116 ALA A N 1
ATOM 896 C CA . ALA A 1 116 ? -2.447 -1.012 16.118 1.00 91.31 116 ALA A CA 1
ATOM 897 C C . ALA A 1 116 ? -2.699 -0.615 14.654 1.00 91.31 116 ALA A C 1
ATOM 899 O O . ALA A 1 116 ? -1.800 -0.724 13.826 1.00 91.31 116 ALA A O 1
ATOM 900 N N . GLY A 1 117 ? -3.882 -0.075 14.345 1.00 91.56 117 GLY A N 1
ATOM 901 C CA . GLY A 1 117 ? -4.212 0.443 13.016 1.00 91.56 117 GLY A CA 1
ATOM 902 C C . GLY A 1 117 ? -3.312 1.595 12.566 1.00 91.56 117 GLY A C 1
ATOM 903 O O . GLY A 1 117 ? -2.826 1.606 11.436 1.00 91.56 117 GLY A O 1
ATOM 904 N N . ARG A 1 118 ? -3.026 2.543 13.465 1.00 92.25 118 ARG A N 1
ATOM 905 C CA . ARG A 1 118 ? -2.103 3.660 13.196 1.00 92.25 118 ARG A CA 1
ATOM 906 C C . ARG A 1 118 ? -0.670 3.180 12.981 1.00 92.25 118 ARG A C 1
ATOM 908 O O . ARG A 1 118 ? -0.011 3.652 12.059 1.00 92.25 118 ARG A O 1
ATOM 915 N N . ALA A 1 119 ? -0.205 2.232 13.794 1.00 92.31 119 ALA A N 1
ATOM 916 C CA . ALA A 1 119 ? 1.113 1.623 13.635 1.00 92.31 119 ALA A CA 1
ATOM 917 C C . ALA A 1 119 ? 1.224 0.870 12.300 1.00 92.31 119 ALA A C 1
ATOM 919 O O . ALA A 1 119 ? 2.206 1.038 11.582 1.00 92.31 119 ALA A O 1
ATOM 920 N N . TYR A 1 120 ? 0.188 0.109 11.934 1.00 92.88 120 TYR A N 1
ATOM 921 C CA . TYR A 1 120 ? 0.107 -0.587 10.651 1.00 92.88 120 TYR A CA 1
ATOM 922 C C . TYR A 1 120 ? 0.198 0.379 9.464 1.00 92.88 120 TYR A C 1
ATOM 924 O O . TYR A 1 120 ? 1.005 0.164 8.562 1.00 92.88 120 TYR A O 1
ATOM 932 N N . ILE A 1 121 ? -0.575 1.470 9.476 1.00 92.50 121 ILE A N 1
ATOM 933 C CA . ILE A 1 121 ? -0.495 2.486 8.419 1.00 92.50 121 ILE A CA 1
ATOM 934 C C . ILE A 1 121 ? 0.877 3.152 8.372 1.00 92.50 121 ILE A C 1
ATOM 936 O O . ILE A 1 121 ? 1.416 3.329 7.283 1.00 92.50 121 ILE A O 1
ATOM 940 N N . GLY A 1 122 ? 1.471 3.468 9.525 1.00 90.56 122 GLY A N 1
ATOM 941 C CA . GLY A 1 122 ? 2.832 4.000 9.586 1.00 90.56 122 GLY A CA 1
ATOM 942 C C . GLY A 1 122 ? 3.855 3.064 8.935 1.00 90.56 122 GLY A C 1
ATOM 943 O O . GLY A 1 122 ? 4.666 3.512 8.129 1.00 90.56 122 GLY A O 1
ATOM 944 N N . PHE A 1 123 ? 3.769 1.762 9.219 1.00 89.81 123 PHE A N 1
ATOM 945 C CA . PHE A 1 123 ? 4.639 0.751 8.615 1.00 89.81 123 PHE A CA 1
ATOM 946 C C . PHE A 1 123 ? 4.418 0.620 7.102 1.00 89.81 123 PHE A C 1
ATOM 948 O O . PHE A 1 123 ? 5.376 0.595 6.338 1.00 89.81 123 PHE A O 1
ATOM 955 N N . ALA A 1 124 ? 3.162 0.601 6.648 1.00 90.44 124 ALA A N 1
ATOM 956 C CA . ALA A 1 124 ? 2.845 0.552 5.222 1.00 90.44 124 ALA A CA 1
ATOM 957 C C . ALA A 1 124 ? 3.394 1.774 4.464 1.00 90.44 124 ALA A C 1
ATOM 959 O O . ALA A 1 124 ? 3.911 1.644 3.355 1.00 90.44 124 ALA A O 1
ATOM 960 N N . ILE A 1 125 ? 3.298 2.964 5.064 1.00 89.56 125 ILE A N 1
ATOM 961 C CA . ILE A 1 125 ? 3.848 4.199 4.500 1.00 89.56 125 ILE A CA 1
ATOM 962 C C . ILE A 1 125 ? 5.370 4.116 4.388 1.00 89.56 125 ILE A C 1
ATOM 964 O O . ILE A 1 125 ? 5.900 4.425 3.320 1.00 89.56 125 ILE A O 1
ATOM 968 N N . GLU A 1 126 ? 6.050 3.722 5.469 1.00 91.62 126 GLU A N 1
ATOM 969 C CA . GLU A 1 126 ? 7.510 3.595 5.505 1.00 91.62 126 GLU A CA 1
ATOM 970 C C . GLU A 1 126 ? 7.999 2.608 4.452 1.00 91.62 126 GLU A C 1
ATOM 972 O O . GLU A 1 126 ? 8.886 2.954 3.679 1.00 91.62 126 GLU A O 1
ATOM 977 N N . GLU A 1 127 ? 7.362 1.444 4.339 1.00 89.12 127 GLU A N 1
ATOM 978 C CA . GLU A 1 127 ? 7.769 0.433 3.369 1.00 89.12 127 GLU A CA 1
ATOM 979 C C . GLU A 1 127 ? 7.631 0.951 1.929 1.00 89.12 127 GLU A C 1
ATOM 981 O O . GLU A 1 127 ? 8.574 0.835 1.147 1.00 89.12 127 GLU A O 1
ATOM 986 N N . HIS A 1 128 ? 6.516 1.601 1.571 1.00 87.62 128 HIS A N 1
ATOM 987 C CA . HIS A 1 128 ? 6.358 2.190 0.234 1.00 87.62 128 HIS A CA 1
ATOM 988 C C . HIS A 1 128 ? 7.351 3.332 -0.028 1.00 87.62 128 HIS A C 1
ATOM 990 O O . HIS A 1 128 ? 7.907 3.425 -1.122 1.00 87.62 128 HIS A O 1
ATOM 996 N N . ALA A 1 129 ? 7.630 4.176 0.968 1.00 87.38 129 ALA A N 1
ATOM 997 C CA . ALA A 1 129 ? 8.626 5.238 0.839 1.00 87.38 129 ALA A CA 1
ATOM 998 C C . ALA A 1 129 ? 10.051 4.674 0.688 1.00 87.38 129 ALA A C 1
ATOM 1000 O O . ALA A 1 129 ? 10.828 5.157 -0.136 1.00 87.38 129 ALA A O 1
ATOM 1001 N N . ARG A 1 130 ? 10.384 3.621 1.441 1.00 87.56 130 ARG A N 1
ATOM 1002 C CA . ARG A 1 130 ? 11.665 2.909 1.382 1.00 87.56 130 ARG A CA 1
ATOM 1003 C C . ARG A 1 130 ? 11.868 2.244 0.026 1.00 87.56 130 ARG A C 1
ATOM 1005 O O . ARG A 1 130 ? 12.952 2.356 -0.543 1.00 87.56 130 ARG A O 1
ATOM 1012 N N . LEU A 1 131 ? 10.838 1.581 -0.502 1.00 84.50 131 LEU A N 1
ATOM 1013 C CA . LEU A 1 131 ? 10.861 0.996 -1.844 1.00 84.50 131 LEU A CA 1
ATOM 1014 C C . LEU A 1 131 ? 11.051 2.075 -2.912 1.00 84.50 131 LEU A C 1
ATOM 1016 O O . LEU A 1 131 ? 11.945 1.942 -3.745 1.00 84.50 131 LEU A O 1
ATOM 1020 N N . ALA A 1 132 ? 10.316 3.186 -2.819 1.00 84.94 132 ALA A N 1
ATOM 1021 C CA . ALA A 1 132 ? 10.463 4.307 -3.742 1.00 84.94 132 ALA A CA 1
ATOM 1022 C C . ALA A 1 132 ? 11.878 4.907 -3.728 1.00 84.94 132 ALA A C 1
ATOM 1024 O O . ALA A 1 132 ? 12.479 5.132 -4.779 1.00 84.94 132 ALA A O 1
ATOM 1025 N N . ALA A 1 133 ? 12.431 5.127 -2.532 1.00 85.19 133 ALA A N 1
ATOM 1026 C CA . ALA A 1 133 ? 13.778 5.655 -2.345 1.00 85.19 133 ALA A CA 1
ATOM 1027 C C . ALA A 1 133 ? 14.872 4.679 -2.794 1.00 85.19 133 ALA A C 1
ATOM 1029 O O . ALA A 1 133 ? 15.958 5.098 -3.183 1.00 85.19 133 ALA A O 1
ATOM 1030 N N . CYS A 1 134 ? 14.616 3.376 -2.717 1.00 83.00 134 CYS A N 1
ATOM 1031 C CA . CYS A 1 134 ? 15.546 2.377 -3.212 1.00 83.00 134 CYS A CA 1
ATOM 1032 C C . CYS A 1 134 ? 15.506 2.315 -4.746 1.00 83.00 134 CYS A C 1
ATOM 1034 O O . CYS A 1 134 ? 16.556 2.388 -5.379 1.00 83.00 134 CYS A O 1
ATOM 1036 N N . ASN A 1 135 ? 14.311 2.302 -5.347 1.00 80.62 135 ASN A N 1
ATOM 1037 C CA . ASN A 1 135 ? 14.137 2.323 -6.800 1.00 80.62 135 ASN A CA 1
ATOM 1038 C C . ASN A 1 135 ? 14.771 3.563 -7.451 1.00 80.62 135 ASN A C 1
ATOM 1040 O O . ASN A 1 135 ? 15.301 3.469 -8.554 1.00 80.62 135 ASN A O 1
ATOM 1044 N N . SER A 1 136 ? 14.764 4.717 -6.773 1.00 76.94 136 SER A N 1
ATOM 1045 C CA . SER A 1 136 ? 15.399 5.943 -7.278 1.00 76.94 136 SER A CA 1
ATOM 1046 C C . SER A 1 136 ? 16.930 5.947 -7.203 1.00 76.94 136 SER A C 1
ATOM 1048 O O . SER A 1 136 ? 17.563 6.772 -7.856 1.00 76.94 136 SER A O 1
ATOM 1050 N N . ARG A 1 137 ? 17.537 5.044 -6.422 1.00 73.75 137 ARG A N 1
ATOM 1051 C CA . ARG A 1 137 ? 18.998 4.918 -6.270 1.00 73.75 137 ARG A CA 1
ATOM 1052 C C . ARG A 1 137 ? 19.624 3.906 -7.226 1.00 73.75 137 ARG A C 1
ATOM 1054 O O . ARG A 1 137 ? 20.845 3.758 -7.224 1.00 73.75 137 ARG A O 1
ATOM 1061 N N . ILE A 1 138 ? 18.813 3.201 -8.012 1.00 69.06 138 ILE A N 1
ATOM 1062 C CA . ILE A 1 138 ? 19.308 2.168 -8.917 1.00 69.06 138 ILE A CA 1
ATOM 1063 C C . ILE A 1 138 ? 20.071 2.828 -10.061 1.00 69.06 138 ILE A C 1
ATOM 1065 O O . ILE A 1 138 ? 19.527 3.612 -10.835 1.00 69.06 138 ILE A O 1
ATOM 1069 N N . ASN A 1 139 ? 21.359 2.497 -10.149 1.00 67.69 139 ASN A N 1
ATOM 1070 C CA . ASN A 1 139 ? 22.220 2.949 -11.228 1.00 67.69 139 ASN A CA 1
ATOM 1071 C C . ASN A 1 139 ? 21.988 2.075 -12.466 1.00 67.69 139 ASN A C 1
ATOM 1073 O O . ASN A 1 139 ? 22.339 0.895 -12.477 1.00 67.69 139 ASN A O 1
ATOM 1077 N N . THR A 1 140 ? 21.445 2.679 -13.520 1.00 59.75 140 THR A N 1
ATOM 1078 C CA . THR A 1 140 ? 21.167 2.041 -14.816 1.00 59.75 140 THR A CA 1
ATOM 1079 C C . THR A 1 140 ? 22.411 1.565 -15.558 1.00 59.75 140 THR A C 1
ATOM 1081 O O . THR A 1 140 ? 22.301 0.769 -16.483 1.00 59.75 140 THR A O 1
ATOM 1084 N N . HIS A 1 141 ? 23.592 2.038 -15.160 1.00 63.03 141 HIS A N 1
ATOM 1085 C CA . HIS A 1 141 ? 24.882 1.650 -15.731 1.00 63.03 141 HIS A CA 1
ATOM 1086 C C . HIS A 1 141 ? 25.638 0.633 -14.866 1.00 63.03 141 HIS A C 1
ATOM 1088 O O . HIS A 1 141 ? 26.780 0.294 -15.172 1.00 63.03 141 HIS A O 1
ATOM 1094 N N . SER A 1 142 ? 25.042 0.157 -13.766 1.00 61.94 142 SER A N 1
ATOM 1095 C CA . SER A 1 142 ? 25.664 -0.891 -12.960 1.00 61.94 142 SER A CA 1
ATOM 1096 C C . SER A 1 142 ? 25.593 -2.237 -13.693 1.00 61.94 142 SER A C 1
ATOM 1098 O O . SER A 1 142 ? 24.519 -2.604 -14.167 1.00 61.94 142 SER A O 1
ATOM 1100 N N . PRO A 1 143 ? 26.688 -3.021 -13.745 1.00 54.25 143 PRO A N 1
ATOM 1101 C CA . PRO A 1 143 ? 26.661 -4.374 -14.307 1.00 54.25 143 PRO A CA 1
ATOM 1102 C C . PRO A 1 143 ? 25.828 -5.352 -13.460 1.00 54.25 143 PRO A C 1
ATOM 1104 O O . PRO A 1 143 ? 25.480 -6.431 -13.931 1.00 54.25 143 PRO A O 1
ATOM 1107 N N . ASN A 1 144 ? 25.493 -4.980 -12.218 1.00 57.06 144 ASN A N 1
ATOM 1108 C CA . ASN A 1 144 ? 24.655 -5.766 -11.322 1.00 57.06 144 ASN A CA 1
ATOM 1109 C C . ASN A 1 144 ? 23.265 -5.148 -11.220 1.00 57.06 144 ASN A C 1
ATOM 1111 O O . ASN A 1 144 ? 23.110 -3.993 -10.819 1.00 57.06 144 ASN A O 1
ATOM 1115 N N . VAL A 1 145 ? 22.241 -5.948 -11.512 1.00 56.62 145 VAL A N 1
ATOM 1116 C CA . VAL A 1 145 ? 20.858 -5.500 -11.365 1.00 56.62 145 VAL A CA 1
ATOM 1117 C C . VAL A 1 145 ? 20.491 -5.444 -9.888 1.00 56.62 145 VAL A C 1
ATOM 1119 O O . VAL A 1 145 ? 20.497 -6.453 -9.183 1.00 56.62 145 VAL A O 1
ATOM 1122 N N . GLN A 1 146 ? 20.170 -4.244 -9.417 1.00 60.09 146 GLN A N 1
ATOM 1123 C CA . GLN A 1 146 ? 19.729 -4.002 -8.051 1.00 60.09 146 GLN A CA 1
ATOM 1124 C C . GLN A 1 146 ? 18.209 -4.172 -7.976 1.00 60.09 146 GLN A C 1
ATOM 1126 O O . GLN A 1 146 ? 17.479 -3.624 -8.798 1.00 60.09 146 GLN A O 1
ATOM 1131 N N . ASN A 1 147 ? 17.725 -4.938 -6.996 1.00 63.72 147 ASN A N 1
ATOM 1132 C CA . ASN A 1 147 ? 16.298 -5.045 -6.709 1.00 63.72 147 ASN A CA 1
ATOM 1133 C C . ASN A 1 147 ? 16.032 -4.722 -5.239 1.00 63.72 147 ASN A C 1
ATOM 1135 O O . ASN A 1 147 ? 16.729 -5.193 -4.342 1.00 63.72 147 ASN A O 1
ATOM 1139 N N . CYS A 1 148 ? 15.014 -3.903 -5.014 1.00 68.31 148 CYS A N 1
ATOM 1140 C CA . CYS A 1 148 ? 14.677 -3.333 -3.719 1.00 68.31 148 CYS A CA 1
ATOM 1141 C C . CYS A 1 148 ? 13.610 -4.126 -2.959 1.00 68.31 148 CYS A C 1
ATOM 1143 O O . CYS A 1 148 ? 13.451 -3.936 -1.747 1.00 68.31 148 CYS A O 1
ATOM 1145 N N . ARG A 1 149 ? 12.893 -5.026 -3.649 1.00 65.75 149 ARG A N 1
ATOM 1146 C CA . ARG A 1 149 ? 11.904 -5.910 -3.031 1.00 65.75 149 ARG A CA 1
ATOM 1147 C C . ARG A 1 149 ? 12.538 -7.244 -2.633 1.00 65.75 149 ARG A C 1
ATOM 1149 O O . ARG A 1 149 ? 13.119 -7.913 -3.496 1.00 65.75 149 ARG A O 1
ATOM 1156 N N . PRO A 1 150 ? 12.408 -7.662 -1.359 1.00 58.97 150 PRO A N 1
ATOM 1157 C CA . PRO A 1 150 ? 12.775 -9.013 -0.962 1.00 58.97 150 PRO A CA 1
ATOM 1158 C C . PRO A 1 150 ? 11.920 -10.031 -1.732 1.00 58.97 150 PRO A C 1
ATOM 1160 O O . PRO A 1 150 ? 10.765 -9.768 -2.054 1.00 58.97 150 PRO A O 1
ATOM 1163 N N . LEU A 1 151 ? 12.495 -11.202 -2.014 1.00 48.78 151 LEU A N 1
ATOM 1164 C CA . LEU A 1 151 ? 11.837 -12.308 -2.730 1.00 48.78 151 LEU A CA 1
ATOM 1165 C C . LEU A 1 151 ? 10.598 -12.868 -2.008 1.00 48.78 151 LEU A C 1
ATOM 1167 O O . LEU A 1 151 ? 9.818 -13.597 -2.614 1.00 48.78 151 LEU A O 1
ATOM 1171 N N . LEU A 1 152 ? 10.413 -12.539 -0.727 1.00 40.62 152 LEU A N 1
ATOM 1172 C CA . LEU A 1 152 ? 9.288 -12.986 0.085 1.00 40.62 152 LEU A CA 1
ATOM 1173 C C . LEU A 1 152 ? 8.463 -11.778 0.551 1.00 40.62 152 LEU A C 1
ATOM 1175 O O . LEU A 1 152 ? 9.046 -10.834 1.094 1.00 40.62 152 LEU A O 1
ATOM 1179 N N . PRO A 1 153 ? 7.129 -11.797 0.369 1.00 41.84 153 PRO A N 1
ATOM 1180 C CA . PRO A 1 153 ? 6.250 -10.850 1.035 1.00 41.84 153 PRO A CA 1
ATOM 1181 C C . PRO A 1 153 ? 6.223 -11.191 2.532 1.00 41.84 153 PRO A C 1
ATOM 1183 O O . PRO A 1 153 ? 6.037 -12.353 2.894 1.00 41.84 153 PRO A O 1
ATOM 1186 N N . PHE A 1 154 ? 6.439 -10.196 3.389 1.00 41.56 154 PHE A N 1
ATOM 1187 C CA . PHE A 1 154 ? 6.159 -10.292 4.824 1.00 41.56 154 PHE A CA 1
ATOM 1188 C C . PHE A 1 154 ? 4.854 -9.558 5.112 1.00 41.56 154 PHE A C 1
ATOM 1190 O O . PHE A 1 154 ? 4.713 -8.427 4.589 1.00 41.56 154 PHE A O 1
#

Sequence (154 aa):
MRLLGILLVFMLCPLIHAQEKRTNRSASPNELPDAPKPKINRRVFIAGVSLLAASKSADVWSTRSLLGLGGWENNPTLGRHPSSGRLVGHASAVFAGQSAAFYLTEHNRRAWVRWAGRAYIGFAIEEHARLAACNSRINTHSPNVQNCRPLLPF

Foldseek 3Di:
DVVVVVVVVVVVVVVVVVVVPPPDDDDDPDDDDPPPQQDQPVVLLCVLLVLLVVLLVLLLVLQVVQLVLVAFDLDPVQPTRHDSCSSVVVSVVVSVVLSVCLVVQSRDPDPVSNVVNSVSSVVSSVLSNQSSVQSVPADSPDPDRDHRDDNDDD

Secondary structure (DSSP, 8-state):
--HHHHHHHHHHHHHHHHHHTTS-----SS----PPPPPP-HHHHHHHHHHHHHHHHHHHHHHHHHHHTT-----TTT-SS--HHHHHHHHHHHHHHHHHHHHHHHT-S-HHHHHHHHHHHHHHHHHHHHHHHHHTT--TT-SS----S-SS--

pLDDT: mean 75.01, std 17.91, range [38.69, 94.81]

Radius of gyration: 20.84 Å; chains: 1; bounding box: 53×28×61 Å